Protein AF-A0A9J7BME0-F1 (afdb_monomer)

Sequence (75 aa):
MAELEQVWKDVEPRLDEKKLSLDVRDLTYSDAGGKKVLRDMFVRNSAEFVTSNDWSHHLAEEIKNTNVAYRNGRA

Organism: NCBI:txid1002689

Solvent-accessible surface area (backbone atoms only — not comparable to full-atom values): 4448 Å² total; per-residue (Å²): 125,62,62,68,55,51,53,43,67,68,46,53,82,75,49,62,80,46,75,40,78,44,82,35,58,84,60,86,78,72,54,75,63,49,49,51,45,56,33,51,44,34,72,68,20,64,38,43,74,44,57,78,46,74,67,32,44,50,51,49,48,54,42,54,54,53,48,54,55,64,65,73,66,74,128

Radius of gyration: 12.43 Å; Cα contacts (8 Å, |Δi|>4): 62; chains: 1; bounding box: 30×36×25 Å

Nearest PDB structures (foldseek):
  9f9l-assembly1_A  TM=4.592E-01  e=8.521E+00  Homo sapiens
  8wxm-assembly1_A  TM=3.857E-01  e=6.507E+00  Rhodothermus marinus DSM 4252
  6j0y-assembly1_A  TM=3.493E-01  e=7.446E+00  Saccharomyces cerevisiae S288C

Secondary structure (DSSP, 8-state):
--HHHHHHHHHHHHHTTPPPEEE-SS-----HHHHHHHHHHHHHH-PEEE--SHHHHHHHHHHHHHHHHHHTT--

pLDDT: mean 79.57, std 11.96, range [42.72, 91.12]

Foldseek 3Di:
DCVLVVVCVVCVVVQQLAEAEAECAPPPDADPVRLVSVLVCCVRRVYHYDYDDPVSVVSVVVSVVVVVVVVVPDD

Mean predicted aligned error: 7.14 Å

Structure (mmCIF, N/CA/C/O backbone):
data_AF-A0A9J7BME0-F1
#
_entry.id   AF-A0A9J7BME0-F1
#
loop_
_atom_site.group_PDB
_atom_site.id
_atom_site.type_symbol
_atom_site.label_atom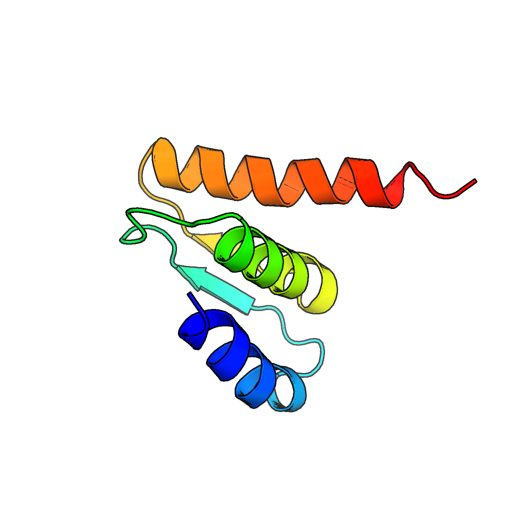_id
_atom_site.label_alt_id
_atom_site.label_comp_id
_atom_site.label_asym_id
_atom_site.label_entity_id
_atom_site.label_seq_id
_atom_site.pdbx_PDB_ins_code
_atom_site.Cartn_x
_atom_site.Cartn_y
_atom_site.Cartn_z
_atom_site.occupancy
_atom_site.B_iso_or_equiv
_atom_site.auth_seq_id
_atom_site.auth_comp_id
_atom_site.auth_asym_id
_atom_site.auth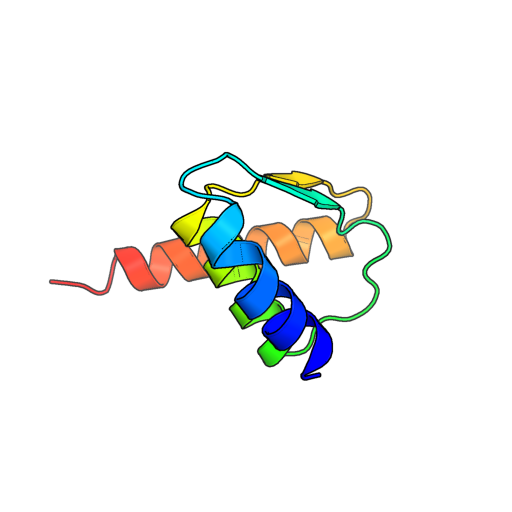_atom_id
_atom_site.pdbx_PDB_model_num
ATOM 1 N N . MET A 1 1 ? -6.083 1.790 -15.212 1.00 55.31 1 MET A N 1
ATOM 2 C CA . MET A 1 1 ? -6.286 0.783 -14.151 1.00 55.31 1 MET A CA 1
ATOM 3 C C . MET A 1 1 ? -7.372 1.276 -13.206 1.00 55.31 1 MET A C 1
ATOM 5 O O . MET A 1 1 ? -7.087 2.110 -12.360 1.00 55.31 1 MET A O 1
ATOM 9 N N . ALA A 1 2 ? -8.616 0.843 -13.413 1.00 65.12 2 ALA A N 1
ATOM 10 C CA . ALA A 1 2 ? -9.770 1.261 -12.605 1.00 65.12 2 ALA A CA 1
ATOM 11 C C . ALA A 1 2 ? -10.136 0.234 -11.517 1.00 65.12 2 ALA A C 1
ATOM 13 O O . ALA A 1 2 ? -10.826 0.569 -10.564 1.00 65.12 2 ALA A O 1
ATOM 14 N N . GLU A 1 3 ? -9.653 -1.004 -11.638 1.00 78.44 3 GLU A N 1
ATOM 15 C CA . GLU A 1 3 ? -10.089 -2.128 -10.802 1.00 78.44 3 GLU A CA 1
ATOM 16 C C . G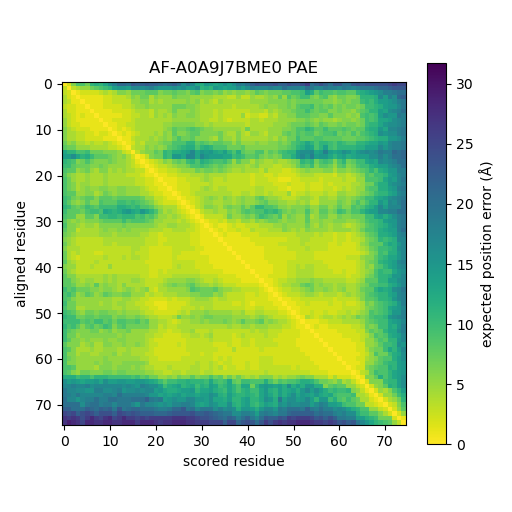LU A 1 3 ? -9.627 -1.999 -9.349 1.00 78.44 3 GLU A C 1
ATOM 18 O O . GLU A 1 3 ? -10.441 -2.160 -8.448 1.00 78.44 3 GLU A O 1
ATOM 23 N N . LEU A 1 4 ? -8.370 -1.611 -9.099 1.00 78.50 4 LEU A N 1
ATOM 24 C CA . LEU A 1 4 ? -7.877 -1.403 -7.731 1.00 78.50 4 LEU A CA 1
ATOM 25 C C . LEU A 1 4 ? -8.610 -0.252 -7.025 1.00 78.50 4 LEU A C 1
ATOM 27 O O . LEU A 1 4 ? -8.965 -0.376 -5.859 1.00 78.50 4 LEU A O 1
ATOM 31 N N . GLU A 1 5 ? -8.858 0.856 -7.731 1.00 81.56 5 GLU A N 1
ATOM 32 C CA . GLU A 1 5 ? -9.608 1.989 -7.175 1.00 81.56 5 GLU A CA 1
ATOM 33 C C . GLU A 1 5 ? -11.060 1.600 -6.877 1.00 81.56 5 GLU A C 1
ATOM 35 O O . GLU A 1 5 ? -11.599 1.974 -5.839 1.00 81.56 5 GLU A O 1
ATOM 40 N N . GLN A 1 6 ? -11.685 0.829 -7.767 1.00 82.62 6 GLN A N 1
ATOM 41 C CA . GLN A 1 6 ? -13.069 0.400 -7.603 1.00 82.62 6 GLN A CA 1
ATOM 42 C C . GLN A 1 6 ? -13.227 -0.595 -6.452 1.00 82.62 6 GLN A C 1
ATOM 44 O O . GLN A 1 6 ? -14.129 -0.442 -5.633 1.00 82.62 6 GLN A O 1
ATOM 49 N N . VAL A 1 7 ? -12.327 -1.577 -6.357 1.00 84.88 7 VAL A N 1
ATOM 50 C CA . VAL A 1 7 ? -12.297 -2.530 -5.240 1.00 84.88 7 VAL A CA 1
ATOM 51 C C . VAL A 1 7 ? -12.024 -1.794 -3.932 1.00 84.88 7 VAL A C 1
ATOM 53 O O . VAL A 1 7 ? -12.696 -2.049 -2.939 1.00 84.88 7 VAL A O 1
ATOM 56 N N . TRP A 1 8 ? -11.099 -0.830 -3.924 1.00 84.44 8 TRP A N 1
ATOM 57 C CA . TRP A 1 8 ? -10.841 -0.032 -2.730 1.00 84.44 8 TRP A CA 1
ATOM 58 C C . TRP A 1 8 ? -12.072 0.755 -2.282 1.00 84.44 8 TRP A C 1
ATOM 60 O O . TRP A 1 8 ? -12.421 0.685 -1.114 1.00 84.44 8 TRP A O 1
ATOM 70 N N . LYS A 1 9 ? -12.787 1.423 -3.192 1.00 84.44 9 LYS A N 1
ATOM 71 C CA . LYS A 1 9 ? -14.016 2.162 -2.852 1.00 84.44 9 LYS A CA 1
ATOM 72 C C . LYS A 1 9 ? -15.135 1.279 -2.294 1.00 84.44 9 LYS A C 1
ATOM 74 O O . LYS A 1 9 ? -15.939 1.771 -1.510 1.00 84.44 9 LYS A O 1
ATOM 79 N N . ASP A 1 10 ? -15.210 0.010 -2.695 1.00 86.00 10 ASP A N 1
ATOM 80 C CA . ASP A 1 10 ? -16.192 -0.937 -2.142 1.00 86.00 10 ASP A CA 1
ATOM 81 C C . ASP A 1 10 ? -15.807 -1.411 -0.733 1.00 86.00 10 ASP A C 1
ATOM 83 O O . ASP A 1 10 ? -16.660 -1.593 0.139 1.00 86.00 10 ASP A O 1
ATOM 87 N N . VAL A 1 11 ? -14.505 -1.598 -0.502 1.00 83.94 11 VAL A N 1
ATOM 88 C CA . VAL A 1 11 ? -13.986 -2.226 0.715 1.00 83.94 11 VAL A CA 1
ATOM 89 C C . VAL A 1 11 ? -13.656 -1.195 1.803 1.00 83.94 11 VAL A C 1
ATOM 91 O O . VAL A 1 11 ? -13.928 -1.458 2.971 1.00 83.94 11 VAL A O 1
ATOM 94 N N . GLU A 1 12 ? -13.144 -0.012 1.450 1.00 83.81 12 GLU A N 1
ATOM 95 C CA . GLU A 1 12 ? -12.774 1.075 2.375 1.00 83.81 12 GLU A CA 1
ATOM 96 C C . GLU A 1 12 ? -13.879 1.395 3.398 1.00 83.81 12 GLU A C 1
ATOM 98 O O . GLU A 1 12 ? -13.576 1.400 4.593 1.00 83.81 12 GLU A O 1
ATOM 103 N N . PRO A 1 13 ? -15.164 1.568 3.017 1.00 83.06 13 PRO A N 1
ATOM 104 C CA . PRO A 1 13 ? -16.219 1.906 3.975 1.00 83.06 13 PRO A CA 1
ATOM 105 C C . PRO A 1 13 ? -16.463 0.817 5.027 1.00 83.06 13 PRO A C 1
ATOM 107 O O . PRO A 1 13 ? -17.069 1.077 6.062 1.00 83.06 13 PRO A O 1
ATOM 110 N N . ARG A 1 14 ? -16.033 -0.419 4.749 1.00 83.38 14 ARG A N 1
ATOM 111 C CA . ARG A 1 14 ? -16.209 -1.586 5.622 1.00 83.38 14 ARG A CA 1
ATOM 112 C C . ARG A 1 14 ? -15.019 -1.812 6.547 1.00 83.38 14 ARG A C 1
ATOM 114 O O . ARG A 1 14 ? -15.133 -2.597 7.488 1.00 83.38 14 ARG A O 1
ATOM 121 N N . LEU A 1 15 ? -13.878 -1.192 6.252 1.00 78.25 15 LEU A N 1
ATOM 122 C CA . LEU A 1 15 ? -12.629 -1.429 6.965 1.00 78.25 15 LEU A CA 1
ATOM 123 C C . LEU A 1 15 ? -12.479 -0.571 8.222 1.00 78.25 15 LEU A C 1
ATOM 125 O O . LEU A 1 15 ? -11.742 -0.991 9.108 1.00 78.25 15 LEU A O 1
ATOM 129 N N . ASP A 1 16 ? -13.233 0.527 8.361 1.00 73.06 16 ASP A N 1
ATOM 130 C CA . ASP A 1 16 ? -13.109 1.463 9.495 1.00 73.06 16 ASP A CA 1
ATOM 131 C C . ASP A 1 16 ? -11.637 1.915 9.693 1.00 73.06 16 ASP A C 1
ATOM 133 O O . ASP A 1 16 ? -10.850 1.824 8.756 1.00 73.06 16 ASP A O 1
ATOM 137 N N . GLU A 1 17 ? -11.203 2.384 10.867 1.00 71.31 17 GLU A N 1
ATOM 138 C CA . GLU A 1 17 ? -9.789 2.748 11.117 1.00 71.31 17 GLU A CA 1
ATOM 139 C C . GLU A 1 17 ? -8.873 1.517 11.322 1.00 71.31 17 GLU A C 1
ATOM 141 O O . GLU A 1 17 ? -7.837 1.583 11.995 1.00 71.31 17 GLU A O 1
ATOM 146 N N . LYS A 1 18 ? -9.242 0.344 10.787 1.00 79.50 18 LYS A N 1
ATOM 147 C CA . LYS A 1 18 ? -8.466 -0.882 11.005 1.00 79.50 18 LYS A CA 1
ATOM 148 C C . LYS A 1 18 ? -7.144 -0.824 10.260 1.00 79.50 18 LYS A C 1
ATOM 150 O O . LYS A 1 18 ? -7.071 -0.524 9.072 1.00 79.50 18 LYS A O 1
ATOM 155 N N . LYS A 1 19 ? -6.089 -1.235 10.963 1.00 79.44 19 LYS A N 1
ATOM 156 C CA . LYS A 1 19 ? -4.760 -1.373 10.376 1.00 79.44 19 LYS A CA 1
ATOM 157 C C . LYS A 1 19 ? -4.774 -2.436 9.277 1.00 79.44 19 LYS A C 1
ATOM 159 O O . LYS A 1 19 ? -5.167 -3.577 9.522 1.00 79.44 19 LYS A O 1
ATOM 164 N N . LEU A 1 20 ? -4.325 -2.061 8.083 1.0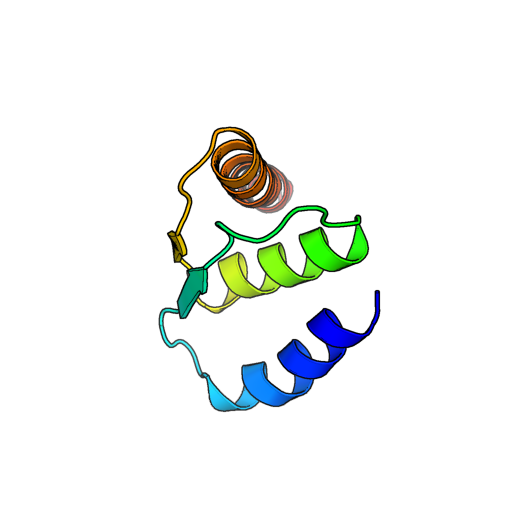0 84.81 20 LEU A N 1
ATOM 165 C CA . LEU A 1 20 ? -4.240 -2.961 6.931 1.00 84.81 20 LEU A CA 1
ATOM 166 C C . LEU A 1 20 ? -2.827 -3.487 6.725 1.00 84.81 20 LEU A C 1
ATOM 168 O O . LEU A 1 20 ? -1.851 -2.797 7.005 1.00 84.81 20 LEU A O 1
ATOM 172 N N . SER A 1 21 ? -2.724 -4.681 6.149 1.00 87.12 21 SER A N 1
ATOM 173 C CA . SER A 1 21 ? -1.478 -5.201 5.588 1.00 87.12 21 SER A CA 1
ATOM 174 C C . SER A 1 21 ? -1.683 -5.455 4.097 1.00 87.12 21 SER A C 1
ATOM 176 O O . SER A 1 21 ? -2.570 -6.213 3.711 1.00 87.12 21 SER A O 1
ATOM 178 N N . LEU A 1 22 ? -0.887 -4.790 3.263 1.00 86.12 22 LEU A N 1
ATOM 179 C CA . LEU A 1 22 ? -0.925 -4.875 1.805 1.00 86.12 22 LEU A CA 1
ATOM 180 C C . LEU A 1 22 ? 0.277 -5.667 1.311 1.00 86.12 22 LEU A C 1
ATOM 182 O O . LEU A 1 22 ? 1.419 -5.234 1.462 1.00 86.12 22 LEU A O 1
ATOM 186 N N . ASP A 1 23 ? 0.010 -6.811 0.692 1.00 87.88 23 ASP A N 1
ATOM 187 C CA . ASP A 1 23 ? 1.034 -7.593 0.011 1.00 87.88 23 ASP A CA 1
ATOM 188 C C . ASP A 1 23 ? 1.299 -7.014 -1.380 1.00 87.88 23 ASP A C 1
ATOM 190 O O . ASP A 1 23 ? 0.415 -6.986 -2.235 1.00 87.88 23 ASP A O 1
ATOM 194 N N . VAL A 1 24 ? 2.517 -6.515 -1.588 1.00 86.81 24 VAL A N 1
ATOM 195 C CA . VAL A 1 24 ? 2.959 -5.940 -2.866 1.00 86.81 24 VAL A CA 1
ATOM 196 C C . VAL A 1 24 ? 4.132 -6.716 -3.466 1.00 86.81 24 VAL A C 1
ATOM 198 O O . VAL A 1 24 ? 4.806 -6.215 -4.363 1.00 86.81 24 VAL A O 1
ATOM 201 N N . ARG A 1 25 ? 4.397 -7.936 -2.982 1.00 87.56 25 ARG A N 1
ATOM 202 C CA . ARG A 1 25 ? 5.545 -8.755 -3.407 1.00 87.56 25 ARG A CA 1
ATOM 203 C C . ARG A 1 25 ? 5.438 -9.211 -4.859 1.00 87.56 25 ARG A C 1
ATOM 205 O O . ARG A 1 25 ? 6.431 -9.159 -5.581 1.00 87.56 25 ARG A O 1
ATOM 212 N N . ASP A 1 26 ? 4.231 -9.593 -5.268 1.00 84.06 26 ASP A N 1
ATOM 213 C CA . ASP A 1 26 ? 3.893 -10.022 -6.633 1.00 84.06 26 ASP A CA 1
ATOM 214 C C . ASP A 1 26 ? 3.440 -8.868 -7.535 1.00 84.06 26 ASP A C 1
ATOM 216 O O . ASP A 1 26 ? 3.182 -9.046 -8.731 1.00 84.06 26 ASP A O 1
ATOM 220 N N . LEU A 1 27 ? 3.350 -7.656 -6.983 1.00 80.81 27 LEU A N 1
ATOM 221 C CA . LEU A 1 27 ?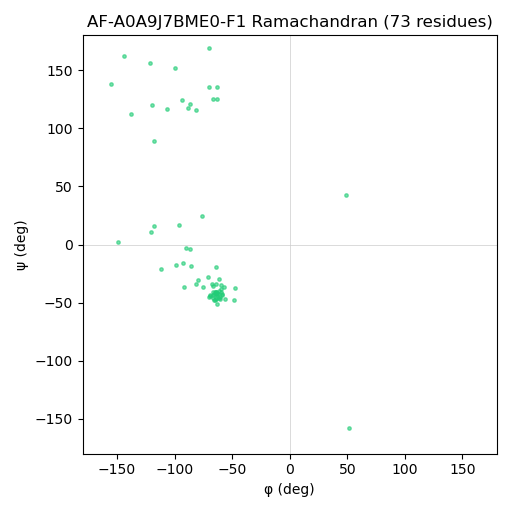 3.056 -6.484 -7.783 1.00 80.81 27 LEU A CA 1
ATOM 222 C C . LEU A 1 27 ? 4.262 -6.253 -8.710 1.00 80.81 27 LEU A C 1
ATOM 224 O O . LEU A 1 27 ? 5.404 -6.216 -8.271 1.00 80.81 27 LEU A O 1
ATOM 228 N N . THR A 1 28 ? 4.013 -6.175 -10.012 1.00 74.00 28 THR A N 1
ATOM 229 C CA . THR A 1 28 ? 5.070 -6.070 -11.039 1.00 74.00 28 THR A CA 1
ATOM 230 C C . THR A 1 28 ? 5.059 -4.711 -11.731 1.00 74.00 28 THR A C 1
ATOM 232 O O . THR A 1 28 ? 6.059 -4.282 -12.301 1.00 74.00 28 THR A O 1
ATOM 235 N N . TYR A 1 29 ? 3.925 -4.013 -11.677 1.00 69.06 29 TYR A N 1
ATOM 236 C CA . TYR A 1 29 ? 3.763 -2.673 -12.218 1.00 69.06 29 TYR A CA 1
ATOM 237 C C . TYR A 1 29 ? 2.634 -1.945 -11.486 1.00 69.06 29 TYR A C 1
ATOM 239 O O . TYR A 1 29 ? 1.584 -2.525 -11.215 1.00 69.06 29 TYR A O 1
ATOM 247 N N . SER A 1 30 ? 2.840 -0.665 -11.178 1.00 75.06 30 SER A N 1
ATOM 248 C CA . SER A 1 30 ? 1.802 0.203 -10.622 1.00 75.06 30 SER A CA 1
ATOM 249 C C . SER A 1 30 ? 1.884 1.563 -11.304 1.00 75.06 30 SER A C 1
ATOM 251 O O . SER A 1 30 ? 2.872 2.285 -11.158 1.00 75.06 30 SER A O 1
ATOM 253 N N . ASP A 1 31 ? 0.858 1.883 -12.089 1.00 81.19 31 ASP A N 1
ATOM 254 C CA . ASP A 1 31 ? 0.716 3.187 -12.739 1.00 81.19 31 ASP A CA 1
ATOM 255 C C . ASP A 1 31 ? 0.398 4.289 -11.703 1.00 81.19 31 ASP A C 1
ATOM 257 O O . ASP A 1 31 ? 0.064 4.000 -10.549 1.00 81.19 31 ASP A O 1
ATOM 261 N N . ALA A 1 32 ? 0.461 5.563 -12.104 1.00 81.75 32 ALA A N 1
ATOM 262 C CA . ALA A 1 32 ? 0.100 6.707 -11.267 1.00 81.75 32 ALA A CA 1
ATOM 263 C C . ALA A 1 32 ? -1.256 6.534 -10.551 1.00 81.75 32 ALA A C 1
ATOM 265 O O . ALA A 1 32 ? -1.383 6.899 -9.378 1.00 81.75 32 ALA A O 1
ATOM 266 N N . GLY A 1 33 ? -2.247 5.927 -11.217 1.00 81.75 33 GLY A N 1
ATOM 267 C CA . GLY A 1 33 ? -3.535 5.595 -10.599 1.00 81.75 33 GLY A CA 1
ATOM 268 C C . GLY A 1 33 ? -3.418 4.578 -9.455 1.00 81.75 33 GLY A C 1
ATOM 269 O O . GLY A 1 33 ? -3.936 4.812 -8.365 1.00 81.75 33 GLY A O 1
ATOM 270 N N . GLY A 1 34 ? -2.677 3.486 -9.660 1.00 84.81 34 GLY A N 1
ATOM 271 C CA . GLY A 1 34 ? -2.462 2.458 -8.634 1.00 84.81 34 GLY A CA 1
ATOM 272 C C . GLY A 1 34 ? -1.694 2.996 -7.426 1.00 84.81 34 GLY A C 1
ATOM 273 O O . GLY A 1 34 ? -2.095 2.789 -6.281 1.00 84.81 34 GLY A O 1
ATOM 274 N N . LYS A 1 35 ? -0.656 3.800 -7.678 1.00 87.62 35 LYS A N 1
ATOM 275 C CA . LYS A 1 35 ? 0.123 4.486 -6.635 1.00 87.62 35 LYS A CA 1
ATOM 276 C C . LYS A 1 35 ? -0.735 5.426 -5.785 1.00 87.62 35 LYS A C 1
ATOM 278 O O . LYS A 1 35 ? -0.546 5.504 -4.571 1.00 87.62 35 LYS A O 1
ATOM 283 N N . LYS A 1 36 ? -1.695 6.128 -6.399 1.00 86.81 36 LYS A N 1
ATOM 284 C CA . LYS A 1 36 ? -2.633 7.004 -5.682 1.00 86.81 36 LYS A CA 1
ATOM 285 C C . LYS A 1 36 ? -3.521 6.213 -4.718 1.00 86.81 36 LYS A C 1
ATOM 287 O O . LYS A 1 36 ? -3.693 6.650 -3.585 1.00 86.81 36 LYS A O 1
ATOM 292 N N . VAL A 1 37 ? -4.040 5.059 -5.139 1.00 87.75 37 VAL A N 1
ATOM 293 C CA . VAL A 1 37 ? -4.889 4.208 -4.289 1.00 87.75 37 VAL A CA 1
ATOM 294 C C . VAL A 1 37 ? -4.094 3.624 -3.120 1.00 87.75 37 VAL A C 1
ATOM 296 O O . VAL A 1 37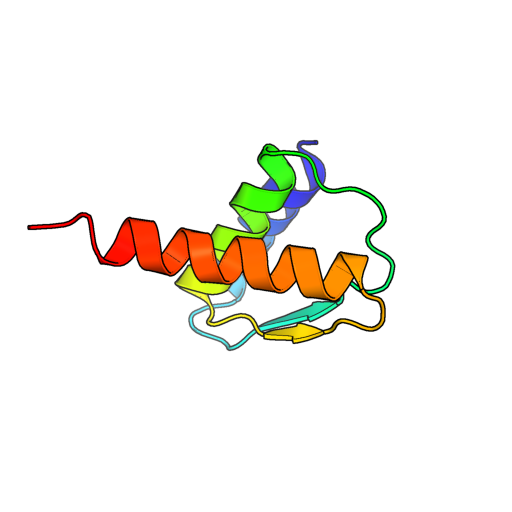 ? -4.524 3.740 -1.977 1.00 87.75 37 VAL A O 1
ATOM 299 N N . LEU A 1 38 ? -2.892 3.096 -3.372 1.00 88.69 38 LEU A N 1
ATOM 300 C CA . LEU A 1 38 ? -2.023 2.579 -2.306 1.00 88.69 38 LEU A CA 1
ATOM 301 C C . LEU A 1 38 ? -1.658 3.665 -1.280 1.00 88.69 38 LEU A C 1
ATOM 303 O O . LEU A 1 38 ? -1.560 3.398 -0.083 1.00 88.69 38 LEU A O 1
ATOM 307 N N . ARG A 1 39 ? -1.491 4.913 -1.732 1.00 87.94 39 ARG A N 1
ATOM 308 C CA . ARG A 1 39 ? -1.283 6.057 -0.840 1.00 87.94 39 ARG A CA 1
ATOM 309 C C . ARG A 1 39 ? -2.510 6.357 0.011 1.00 87.94 39 ARG A C 1
ATOM 311 O O . ARG A 1 39 ? -2.352 6.625 1.196 1.00 87.94 39 ARG A O 1
ATOM 318 N N . ASP A 1 40 ? -3.703 6.329 -0.568 1.00 87.00 40 ASP A N 1
ATOM 319 C CA . ASP A 1 40 ? -4.944 6.553 0.177 1.00 87.00 40 ASP A CA 1
ATOM 320 C C . ASP A 1 40 ? -5.142 5.476 1.261 1.00 87.00 40 ASP A C 1
ATOM 322 O O . ASP A 1 40 ? -5.383 5.811 2.422 1.00 87.00 40 ASP A O 1
ATOM 326 N N . MET A 1 41 ? -4.870 4.207 0.927 1.00 87.06 41 MET A N 1
ATOM 327 C CA . MET A 1 41 ? -4.830 3.094 1.884 1.00 87.06 41 MET A CA 1
ATOM 328 C C . MET A 1 41 ? -3.833 3.349 3.026 1.00 87.06 41 MET A C 1
ATOM 330 O O . MET A 1 41 ? -4.179 3.192 4.197 1.00 87.06 41 MET A O 1
ATOM 334 N N . PHE A 1 42 ? -2.609 3.788 2.705 1.00 86.38 42 PHE A N 1
ATOM 335 C CA . PHE A 1 42 ? -1.585 4.112 3.704 1.00 86.38 42 PHE A CA 1
ATOM 336 C C . PHE A 1 42 ? -2.026 5.237 4.651 1.00 86.38 42 PHE A C 1
ATOM 338 O O . PHE A 1 42 ? -1.857 5.120 5.861 1.00 86.38 42 PHE A O 1
ATOM 345 N N . VAL A 1 43 ? -2.612 6.313 4.115 1.00 85.00 43 VAL A N 1
ATOM 346 C CA . VAL A 1 43 ? -3.014 7.493 4.897 1.00 85.00 43 VAL A CA 1
ATOM 347 C C . VAL A 1 43 ? -4.196 7.211 5.806 1.00 85.00 43 VAL A C 1
ATOM 349 O O . VAL A 1 43 ? -4.185 7.632 6.959 1.00 85.00 43 VAL A O 1
ATOM 352 N N . ARG A 1 44 ? -5.221 6.537 5.284 1.00 82.44 44 ARG A N 1
ATOM 353 C CA . ARG A 1 44 ? -6.478 6.343 6.010 1.00 82.44 44 ARG A CA 1
ATOM 354 C C . ARG A 1 44 ? -6.414 5.199 7.009 1.00 82.44 44 ARG A C 1
ATOM 356 O O . ARG A 1 44 ? -7.024 5.288 8.061 1.00 82.44 44 ARG A O 1
ATOM 363 N N . ASN A 1 45 ? -5.665 4.147 6.688 1.00 83.62 45 ASN A N 1
ATOM 364 C CA . ASN A 1 45 ? -5.700 2.890 7.439 1.00 83.62 45 ASN A CA 1
ATOM 365 C C . ASN A 1 45 ? -4.334 2.506 8.027 1.00 83.62 45 ASN A C 1
ATOM 367 O O . ASN A 1 45 ? -4.150 1.375 8.471 1.00 83.62 45 ASN A O 1
ATOM 371 N N . SER A 1 46 ? -3.346 3.412 7.994 1.00 82.75 46 SER A N 1
ATOM 372 C CA . SER A 1 46 ? -1.970 3.137 8.445 1.00 82.75 46 SER A CA 1
ATOM 373 C C . SER A 1 46 ? -1.416 1.831 7.864 1.00 82.75 46 SER A C 1
ATOM 375 O O . SER A 1 46 ? -0.830 1.014 8.580 1.00 82.75 46 SER A O 1
ATOM 377 N N . ALA A 1 47 ? -1.676 1.605 6.573 1.00 85.06 47 ALA A N 1
ATOM 378 C CA . ALA A 1 47 ? -1.425 0.317 5.951 1.00 85.06 47 ALA A CA 1
ATOM 379 C C . ALA A 1 47 ? 0.069 -0.053 5.962 1.00 85.06 47 ALA A C 1
ATOM 381 O O . ALA A 1 47 ? 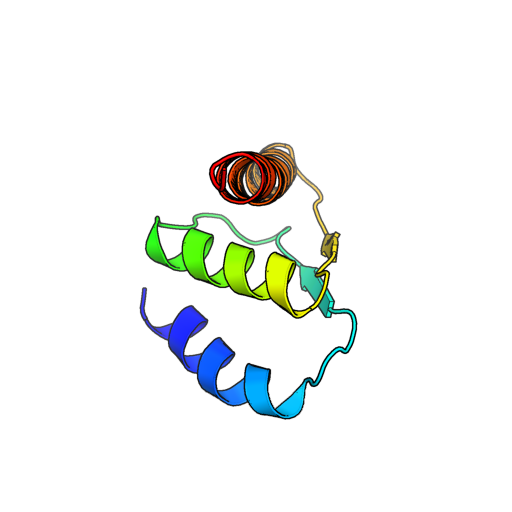0.937 0.753 5.627 1.00 85.06 47 ALA A O 1
ATOM 382 N N . GLU A 1 48 ? 0.382 -1.295 6.311 1.00 88.12 48 GLU A N 1
ATOM 383 C CA . GLU A 1 48 ? 1.732 -1.846 6.250 1.00 88.12 48 GLU A CA 1
ATOM 384 C C . GLU A 1 48 ? 1.954 -2.565 4.924 1.00 88.12 48 GLU A C 1
ATOM 386 O O . GLU A 1 48 ? 1.220 -3.485 4.576 1.00 88.12 48 GLU A O 1
ATOM 391 N N . PHE A 1 49 ? 2.987 -2.160 4.188 1.00 89.44 49 PHE A N 1
ATOM 392 C CA . PHE A 1 49 ? 3.373 -2.818 2.943 1.00 89.44 49 PHE A CA 1
ATOM 393 C C . PHE A 1 49 ? 4.306 -3.991 3.231 1.00 89.44 49 PHE A C 1
ATOM 395 O O . PHE A 1 49 ? 5.389 -3.801 3.786 1.00 89.44 49 PHE A O 1
ATOM 402 N N . VAL A 1 50 ? 3.898 -5.189 2.820 1.00 91.12 50 VAL A N 1
ATOM 403 C CA . VAL A 1 50 ? 4.732 -6.390 2.828 1.00 91.12 50 VAL A CA 1
ATOM 404 C C . VAL A 1 50 ? 5.488 -6.448 1.503 1.00 91.12 50 VAL A C 1
ATOM 406 O O . VAL A 1 50 ? 4.882 -6.518 0.433 1.00 91.12 50 VAL A O 1
ATOM 409 N N . THR A 1 51 ? 6.816 -6.390 1.579 1.00 90.75 51 THR A N 1
ATOM 410 C CA . THR A 1 51 ? 7.733 -6.325 0.432 1.00 90.75 51 THR A CA 1
ATOM 411 C C . THR A 1 51 ? 8.702 -7.512 0.465 1.00 90.75 51 THR A C 1
ATOM 413 O O . THR A 1 51 ? 8.905 -8.140 1.505 1.00 90.75 51 THR A O 1
ATOM 416 N N . SER A 1 52 ? 9.267 -7.902 -0.680 1.00 88.62 52 SER A N 1
ATOM 417 C CA . SER A 1 52 ? 10.236 -9.024 -0.753 1.00 88.62 52 SER A CA 1
ATOM 418 C C . SER A 1 52 ? 11.281 -8.889 -1.855 1.00 88.62 52 SER A C 1
ATOM 420 O O . SER A 1 52 ? 12.114 -9.772 -2.024 1.00 88.62 52 SER A O 1
ATOM 422 N N . ASN A 1 53 ? 11.255 -7.792 -2.604 1.00 86.06 53 ASN A N 1
ATOM 423 C CA . ASN A 1 53 ? 12.234 -7.483 -3.639 1.00 86.06 53 ASN A CA 1
ATOM 424 C C . ASN A 1 53 ? 12.494 -5.969 -3.666 1.00 86.06 53 ASN A C 1
ATOM 426 O O . ASN A 1 53 ? 11.689 -5.193 -3.142 1.00 86.06 53 ASN A O 1
ATOM 430 N N . ASP A 1 54 ? 13.600 -5.550 -4.284 1.00 87.69 54 ASP A N 1
ATOM 431 C CA . ASP A 1 54 ? 14.011 -4.139 -4.324 1.00 87.69 54 ASP A CA 1
ATOM 432 C C . ASP A 1 54 ? 12.936 -3.229 -4.923 1.00 87.69 54 ASP A C 1
ATOM 434 O O . ASP A 1 54 ? 12.705 -2.120 -4.446 1.00 87.69 54 ASP A O 1
ATOM 438 N N . TRP A 1 55 ? 12.218 -3.717 -5.937 1.00 86.88 55 TRP A N 1
ATOM 439 C CA . TRP A 1 55 ? 11.154 -2.958 -6.585 1.00 86.88 55 TRP A CA 1
ATOM 440 C C . TRP A 1 55 ? 9.970 -2.687 -5.640 1.00 86.88 55 TRP A C 1
ATOM 442 O O . TRP A 1 55 ? 9.525 -1.547 -5.515 1.00 86.88 55 TRP A O 1
ATOM 452 N N . SER A 1 56 ? 9.488 -3.709 -4.927 1.00 88.19 56 SER A N 1
ATOM 453 C CA . SER A 1 56 ? 8.382 -3.593 -3.964 1.00 88.19 56 SER A CA 1
ATOM 454 C C . SER A 1 56 ? 8.777 -2.753 -2.746 1.00 88.19 56 SER A C 1
ATOM 456 O O . SER A 1 56 ? 7.954 -1.988 -2.239 1.00 88.19 56 SER A O 1
ATOM 458 N N . HIS A 1 57 ? 10.044 -2.823 -2.321 1.00 89.12 57 HIS A N 1
ATOM 459 C CA . HIS A 1 57 ? 10.594 -1.934 -1.297 1.00 89.12 57 HIS A CA 1
ATOM 460 C C . HIS A 1 57 ? 10.586 -0.477 -1.764 1.00 89.12 57 HIS A C 1
ATOM 462 O O . HIS A 1 57 ? 10.025 0.385 -1.087 1.00 89.12 57 HIS A O 1
ATOM 468 N N . HIS A 1 58 ? 11.125 -0.219 -2.957 1.00 88.50 58 HIS A N 1
ATOM 469 C CA . HIS A 1 58 ? 11.168 1.116 -3.542 1.00 88.50 58 HIS A CA 1
ATOM 470 C C . HIS A 1 58 ? 9.767 1.716 -3.708 1.00 88.50 58 HIS A C 1
ATOM 472 O O . HIS A 1 58 ? 9.540 2.875 -3.367 1.00 88.50 58 HIS A O 1
ATOM 478 N N . LEU A 1 59 ? 8.797 0.918 -4.161 1.00 86.56 59 LEU A N 1
ATOM 479 C CA . LEU A 1 59 ? 7.403 1.342 -4.264 1.00 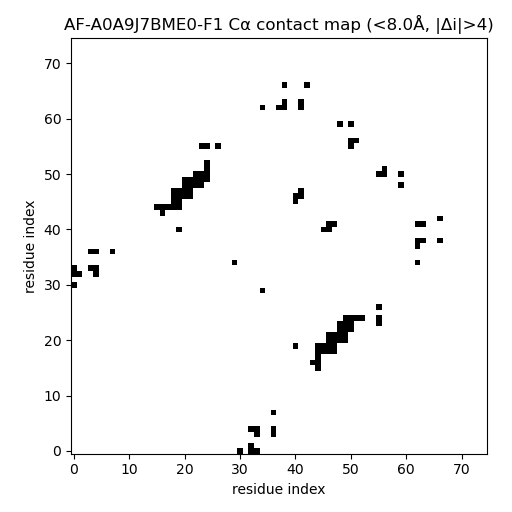86.56 59 LEU A CA 1
ATOM 480 C C . LEU A 1 59 ? 6.825 1.744 -2.898 1.00 86.56 59 LEU A C 1
ATOM 482 O O . LEU A 1 59 ? 6.194 2.797 -2.781 1.00 86.56 59 LEU A O 1
ATOM 486 N N . ALA A 1 60 ? 7.041 0.930 -1.861 1.00 89.31 60 ALA A N 1
ATOM 487 C CA . ALA A 1 60 ? 6.565 1.231 -0.513 1.00 89.31 60 ALA A CA 1
ATOM 488 C C . ALA A 1 60 ? 7.185 2.528 0.033 1.00 89.31 60 ALA A C 1
ATOM 490 O O . ALA A 1 60 ? 6.487 3.334 0.652 1.00 89.31 60 ALA A O 1
ATOM 491 N N . GLU A 1 61 ? 8.474 2.760 -0.215 1.00 89.31 61 GLU A N 1
ATOM 492 C CA . GLU A 1 61 ? 9.151 4.007 0.148 1.00 89.31 61 GLU A CA 1
ATOM 493 C C . GLU A 1 61 ? 8.621 5.211 -0.633 1.00 89.31 61 GLU A C 1
ATOM 495 O O . GLU A 1 61 ? 8.366 6.254 -0.036 1.00 89.31 61 GLU A O 1
ATOM 500 N N . GLU A 1 62 ? 8.386 5.080 -1.940 1.00 87.44 62 GLU A N 1
ATOM 501 C CA . GLU A 1 62 ? 7.819 6.146 -2.775 1.00 87.44 62 GLU A CA 1
ATOM 502 C C . GLU A 1 62 ? 6.440 6.588 -2.251 1.00 87.44 62 GLU A C 1
ATOM 504 O O . GLU A 1 62 ? 6.153 7.786 -2.122 1.00 87.44 62 GLU A O 1
ATOM 509 N N . ILE A 1 63 ? 5.592 5.624 -1.877 1.00 86.62 63 ILE A N 1
ATOM 510 C CA . ILE A 1 63 ? 4.260 5.878 -1.318 1.00 86.62 63 ILE A CA 1
ATOM 511 C C . ILE A 1 63 ? 4.359 6.608 0.029 1.00 86.62 63 ILE A C 1
ATOM 513 O O . ILE A 1 63 ? 3.665 7.613 0.229 1.00 86.62 63 ILE A O 1
ATOM 517 N N . LYS A 1 64 ? 5.250 6.152 0.920 1.00 86.19 64 LYS A N 1
ATOM 518 C CA . LYS A 1 64 ? 5.495 6.758 2.241 1.00 86.19 64 LYS A CA 1
ATOM 519 C C . LYS A 1 64 ? 6.080 8.171 2.128 1.00 86.19 64 LYS A C 1
ATOM 521 O O . LYS A 1 64 ? 5.564 9.100 2.746 1.00 86.19 64 LYS A O 1
ATOM 526 N N . ASN A 1 65 ? 7.105 8.365 1.299 1.00 82.00 65 ASN A N 1
ATOM 527 C CA . ASN A 1 65 ? 7.793 9.651 1.135 1.00 82.00 65 ASN A CA 1
ATOM 528 C C . ASN A 1 65 ? 6.898 10.710 0.494 1.00 82.00 65 ASN A C 1
ATOM 530 O O . ASN A 1 65 ? 6.934 11.878 0.887 1.00 82.00 65 ASN A O 1
ATOM 534 N N . THR A 1 66 ? 6.027 10.310 -0.436 1.00 69.00 66 THR A N 1
ATOM 535 C CA . THR A 1 66 ? 5.067 11.258 -1.002 1.00 69.00 66 THR A CA 1
ATOM 536 C C . THR A 1 66 ? 4.093 11.769 0.066 1.00 69.00 66 THR A C 1
ATOM 538 O O . THR A 1 66 ? 3.705 12.934 0.033 1.00 69.00 66 THR A O 1
ATOM 541 N N . A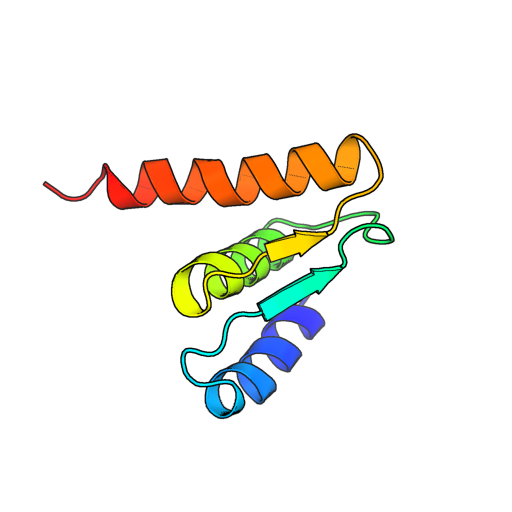SN A 1 67 ? 3.718 10.946 1.053 1.00 60.22 67 ASN A N 1
ATOM 542 C CA . ASN A 1 67 ? 2.865 11.404 2.151 1.00 60.22 67 ASN A CA 1
ATOM 543 C C . ASN A 1 67 ? 3.535 12.488 3.013 1.00 60.22 67 ASN A C 1
ATOM 545 O O . ASN A 1 67 ? 2.880 13.472 3.356 1.00 60.22 67 ASN A O 1
ATOM 549 N N . VAL A 1 68 ? 4.831 12.350 3.308 1.00 57.94 68 VAL A N 1
ATOM 550 C CA . VAL A 1 68 ? 5.591 13.351 4.078 1.00 57.94 68 VAL A CA 1
ATOM 551 C C . VAL A 1 68 ? 5.585 14.709 3.368 1.00 57.94 68 VAL A C 1
ATOM 553 O O . VAL A 1 68 ? 5.362 15.734 4.011 1.00 57.94 68 VAL A O 1
ATOM 556 N N . ALA A 1 69 ? 5.725 14.726 2.038 1.00 56.25 69 ALA A N 1
ATOM 557 C CA . ALA A 1 69 ? 5.653 15.955 1.247 1.00 56.25 69 ALA A CA 1
ATOM 558 C C . ALA A 1 69 ? 4.263 16.624 1.303 1.00 56.25 69 ALA A C 1
ATOM 560 O O . ALA A 1 69 ? 4.172 17.838 1.468 1.00 56.25 69 ALA A O 1
ATOM 561 N N . TYR A 1 70 ? 3.173 15.848 1.240 1.00 50.59 70 TYR A N 1
ATOM 562 C CA . TYR A 1 70 ? 1.810 16.387 1.380 1.00 50.59 70 TYR A CA 1
ATOM 563 C C . TYR A 1 70 ? 1.480 16.847 2.808 1.00 50.59 70 TYR A C 1
ATOM 565 O O . TYR A 1 70 ? 0.661 17.749 2.986 1.00 50.59 70 TYR A O 1
ATOM 573 N N . ARG A 1 71 ? 2.105 16.251 3.828 1.00 53.16 71 ARG A N 1
ATOM 574 C CA . ARG A 1 71 ? 1.910 16.617 5.237 1.00 53.16 71 ARG A CA 1
ATOM 575 C C . ARG A 1 71 ? 2.705 17.870 5.634 1.00 53.16 71 ARG A C 1
ATOM 577 O O . ARG A 1 71 ? 2.218 18.644 6.448 1.00 53.16 71 ARG A O 1
ATOM 584 N N . ASN A 1 72 ? 3.859 18.110 5.006 1.00 52.19 72 ASN A N 1
ATOM 585 C CA . ASN A 1 72 ? 4.689 19.307 5.213 1.00 52.19 72 ASN A CA 1
ATOM 586 C C . ASN A 1 72 ? 4.304 20.511 4.324 1.00 52.19 72 ASN A C 1
ATOM 588 O O . ASN A 1 72 ? 4.879 21.582 4.477 1.00 52.19 72 ASN A O 1
ATOM 592 N N . GLY A 1 73 ? 3.340 20.357 3.408 1.00 49.41 73 GLY A N 1
ATOM 593 C CA . GLY A 1 73 ? 2.861 21.411 2.499 1.00 49.41 73 GLY A CA 1
ATOM 594 C C . GLY A 1 73 ? 1.601 22.160 2.957 1.00 49.41 73 GLY A C 1
ATOM 595 O O . GLY A 1 73 ? 0.943 22.786 2.130 1.00 49.41 73 GLY A O 1
ATOM 596 N N . ARG A 1 74 ? 1.219 22.070 4.238 1.00 46.06 74 ARG A N 1
ATOM 597 C CA . ARG A 1 74 ? 0.146 22.881 4.839 1.00 46.06 74 ARG A CA 1
ATOM 598 C C . ARG A 1 74 ? 0.709 23.762 5.958 1.00 46.06 74 ARG A C 1
ATOM 600 O O . ARG A 1 74 ? 0.708 23.355 7.116 1.00 46.06 74 ARG A O 1
ATOM 607 N N . ALA A 1 75 ? 1.158 24.956 5.581 1.00 42.72 75 ALA A N 1
ATOM 608 C CA . ALA A 1 75 ? 1.205 26.160 6.408 1.00 42.72 75 ALA A CA 1
ATOM 609 C C . ALA A 1 75 ? 0.822 27.345 5.516 1.00 42.72 75 ALA A C 1
ATOM 611 O O . ALA A 1 75 ? 1.311 27.368 4.362 1.00 42.72 75 ALA A O 1
#